Protein AF-A0A6G3XP05-F1 (afdb_monomer_lite)

Sequence (101 aa):
MLLGEYGFTHRSLTDEVNQVSGRIFGRPGAATDRDVRRWISGAVRWPTGRYLLPLAEIFDRPPEAMGFVPRGHSSRLPSPPFSVRPGQEPVLPEVAARRPA

Structure (mmCIF, N/CA/C/O backbone):
data_AF-A0A6G3XP05-F1
#
_entry.id   AF-A0A6G3XP05-F1
#
loop_
_atom_site.group_PDB
_atom_site.id
_atom_site.type_symbol
_atom_site.label_atom_id
_atom_site.label_alt_id
_atom_site.label_comp_id
_atom_site.label_asym_id
_atom_site.label_entity_id
_atom_site.label_seq_id
_atom_site.pdbx_PDB_ins_code
_atom_site.Cartn_x
_atom_site.Cartn_y
_atom_site.Cartn_z
_atom_site.occupancy
_atom_site.B_iso_or_equiv
_atom_site.auth_seq_id
_atom_site.auth_comp_id
_atom_site.auth_asym_id
_atom_site.auth_atom_id
_atom_site.pdbx_PDB_model_num
ATOM 1 N N . MET A 1 1 ? -15.289 -5.946 -1.508 1.00 60.75 1 MET A N 1
ATOM 2 C CA . MET A 1 1 ? -14.240 -4.977 -1.910 1.00 60.75 1 MET A CA 1
ATOM 3 C C . MET A 1 1 ? -13.122 -5.069 -0.889 1.00 60.75 1 MET A C 1
ATOM 5 O O . MET A 1 1 ? -13.435 -4.925 0.283 1.00 60.75 1 MET A O 1
ATOM 9 N N . LEU A 1 2 ? -11.872 -5.282 -1.320 1.00 66.38 2 LEU A N 1
ATOM 10 C CA . LEU A 1 2 ? -10.694 -5.460 -0.451 1.00 66.38 2 LEU A CA 1
ATOM 11 C C . LEU A 1 2 ? -10.622 -4.403 0.673 1.00 66.38 2 LEU A C 1
ATOM 13 O O . LEU A 1 2 ? -10.506 -4.741 1.835 1.00 66.38 2 LEU A O 1
ATOM 17 N N . LEU A 1 3 ? -10.826 -3.122 0.357 1.00 70.50 3 LEU A N 1
ATOM 18 C CA . LEU A 1 3 ? -10.863 -2.046 1.360 1.00 70.50 3 LEU A CA 1
ATOM 19 C C . LEU A 1 3 ? -11.914 -2.244 2.464 1.00 70.50 3 LEU A C 1
ATOM 21 O O . LEU A 1 3 ? -11.616 -2.077 3.641 1.00 70.50 3 LEU A O 1
ATOM 25 N N . GLY A 1 4 ? -13.144 -2.588 2.078 1.00 69.12 4 GLY A N 1
ATOM 26 C CA . GLY A 1 4 ? -14.260 -2.736 3.013 1.00 69.12 4 GLY A CA 1
ATOM 27 C C . GLY A 1 4 ? -14.157 -3.988 3.880 1.00 69.12 4 GLY A C 1
ATOM 28 O O . GLY A 1 4 ? -14.671 -3.989 4.989 1.00 69.12 4 GLY A O 1
ATOM 29 N N . GLU A 1 5 ? -13.469 -5.026 3.401 1.00 73.94 5 GLU A N 1
ATOM 30 C CA . GLU A 1 5 ? -13.218 -6.248 4.176 1.00 73.94 5 GLU A CA 1
ATOM 31 C C . GLU A 1 5 ? -12.238 -5.993 5.331 1.00 73.94 5 GLU A C 1
ATOM 33 O O . GLU A 1 5 ? -12.420 -6.515 6.425 1.00 73.94 5 GLU A O 1
ATOM 38 N N . TYR A 1 6 ? -11.251 -5.122 5.110 1.00 72.88 6 TYR A N 1
ATOM 39 C CA . TYR A 1 6 ? -10.232 -4.765 6.101 1.00 72.88 6 TYR A CA 1
ATOM 40 C C . TYR A 1 6 ? -10.519 -3.438 6.827 1.00 72.88 6 TYR A C 1
ATOM 42 O O . TYR A 1 6 ? -9.695 -2.968 7.604 1.00 72.88 6 TYR A O 1
ATOM 50 N N . GLY A 1 7 ? -11.668 -2.803 6.570 1.00 81.44 7 GLY A N 1
ATOM 51 C CA . GLY A 1 7 ? -12.058 -1.542 7.212 1.00 81.44 7 GLY A CA 1
ATOM 52 C C . GLY A 1 7 ? -11.228 -0.317 6.805 1.00 81.44 7 GLY A C 1
ATOM 53 O O . GLY A 1 7 ? -11.313 0.723 7.457 1.00 81.44 7 GLY A O 1
ATOM 54 N N . PHE A 1 8 ? -10.447 -0.396 5.725 1.00 82.38 8 PHE A N 1
ATOM 55 C CA . PHE A 1 8 ? -9.622 0.719 5.267 1.00 82.38 8 PHE A CA 1
ATOM 56 C C . PHE A 1 8 ? -10.374 1.634 4.299 1.00 82.38 8 PHE A C 1
ATOM 58 O O . PHE A 1 8 ? -11.110 1.199 3.414 1.00 82.38 8 PHE A O 1
ATOM 65 N N . THR A 1 9 ? -10.119 2.937 4.409 1.00 87.19 9 THR A N 1
ATOM 66 C CA . THR A 1 9 ? -10.454 3.904 3.355 1.00 87.19 9 THR A CA 1
ATOM 67 C C . THR A 1 9 ? -9.250 4.125 2.443 1.00 87.19 9 THR A C 1
ATOM 69 O O . THR A 1 9 ? -8.112 3.904 2.8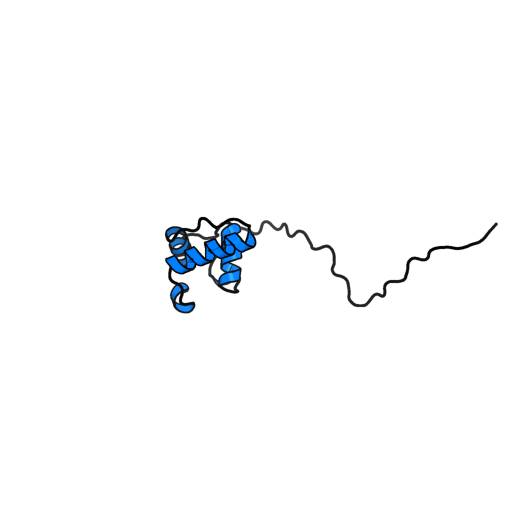50 1.00 87.19 9 THR A O 1
ATOM 72 N N . HIS A 1 10 ? -9.469 4.619 1.220 1.00 86.12 10 HIS A N 1
ATOM 73 C CA . HIS A 1 10 ? -8.376 4.943 0.291 1.00 86.12 10 HIS A CA 1
ATOM 74 C C . HIS A 1 10 ? -7.331 5.883 0.918 1.00 86.12 10 HIS A C 1
ATOM 76 O O . HIS A 1 10 ? -6.128 5.641 0.817 1.00 86.12 10 HIS A O 1
ATOM 82 N N . ARG A 1 11 ? -7.794 6.917 1.633 1.00 87.94 11 ARG A N 1
ATOM 83 C CA . ARG A 1 11 ? -6.937 7.873 2.343 1.00 87.94 11 ARG A CA 1
ATOM 84 C C . ARG A 1 11 ? -6.193 7.232 3.513 1.00 87.94 11 ARG A C 1
ATOM 86 O O . ARG A 1 11 ? -4.996 7.453 3.635 1.00 87.94 11 ARG A O 1
ATOM 93 N N . SER A 1 12 ? -6.878 6.443 4.342 1.00 87.88 12 SER A N 1
ATOM 94 C CA . SER A 1 12 ? -6.244 5.767 5.482 1.00 87.88 12 SER A CA 1
ATOM 95 C C . SER A 1 12 ? -5.188 4.767 5.019 1.00 87.88 12 SER A C 1
ATOM 97 O O . SER A 1 12 ? -4.082 4.784 5.540 1.00 87.88 12 SER A O 1
ATOM 99 N N . LEU A 1 13 ? -5.468 3.987 3.971 1.00 86.56 13 LEU A N 1
ATOM 100 C CA . LEU A 1 13 ? -4.490 3.057 3.410 1.00 86.56 13 LEU A CA 1
ATOM 101 C C . LEU A 1 13 ? -3.277 3.785 2.814 1.00 86.56 13 LEU A C 1
ATOM 103 O O . LEU A 1 13 ? -2.151 3.314 2.927 1.00 86.56 13 LEU A O 1
ATOM 107 N N . THR A 1 14 ? -3.496 4.949 2.197 1.00 90.62 14 THR A 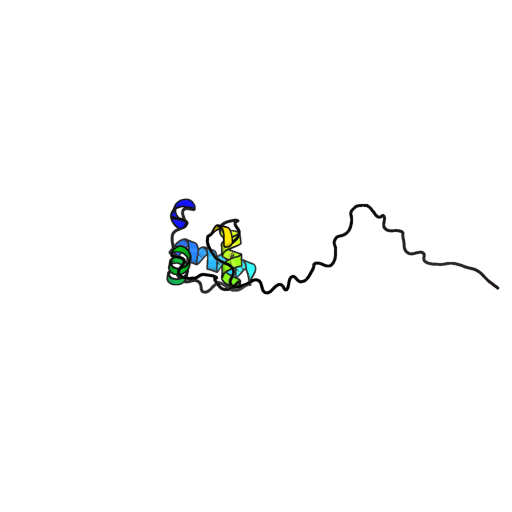N 1
ATOM 108 C CA . THR A 1 14 ? -2.406 5.787 1.677 1.00 90.62 14 THR A CA 1
ATOM 109 C C . THR A 1 14 ? -1.472 6.238 2.801 1.00 90.62 14 THR A C 1
ATOM 111 O O . THR A 1 14 ? -0.252 6.127 2.671 1.00 90.62 14 THR A O 1
ATOM 114 N N . ASP A 1 15 ? -2.044 6.741 3.897 1.00 89.75 15 ASP A N 1
ATOM 115 C CA . ASP A 1 15 ? -1.283 7.208 5.057 1.00 89.75 15 ASP A CA 1
ATOM 116 C C . ASP A 1 15 ? -0.487 6.062 5.691 1.00 89.75 15 ASP A C 1
ATOM 118 O O . ASP A 1 15 ? 0.728 6.172 5.863 1.00 89.75 15 ASP A O 1
ATOM 122 N N . GLU A 1 16 ? -1.141 4.917 5.895 1.00 90.00 16 GLU A N 1
ATOM 123 C CA . GLU A 1 16 ? -0.530 3.737 6.503 1.00 90.00 16 GLU A CA 1
ATOM 124 C C . GLU A 1 16 ? 0.630 3.197 5.654 1.00 90.00 16 GLU A C 1
ATOM 126 O O . GLU A 1 16 ? 1.726 2.951 6.159 1.00 90.00 16 GLU A O 1
ATOM 131 N N . VAL A 1 17 ? 0.451 3.105 4.330 1.00 88.50 17 VAL A N 1
ATOM 132 C CA . VAL A 1 17 ? 1.519 2.689 3.405 1.00 88.50 17 VAL A CA 1
ATOM 133 C C . VAL A 1 17 ? 2.706 3.644 3.469 1.00 88.50 17 VAL A C 1
ATOM 135 O O . VAL A 1 17 ? 3.856 3.196 3.465 1.00 88.50 17 VAL A O 1
ATOM 138 N N . ASN A 1 18 ? 2.464 4.954 3.533 1.00 89.62 18 ASN A N 1
ATOM 139 C CA . ASN A 1 18 ? 3.535 5.944 3.608 1.00 89.62 18 ASN A CA 1
ATOM 140 C C . ASN A 1 18 ? 4.268 5.888 4.952 1.00 89.62 18 ASN A C 1
ATOM 142 O O . ASN A 1 18 ? 5.498 5.998 4.969 1.00 89.62 18 ASN A O 1
ATOM 146 N N . GLN A 1 19 ? 3.543 5.658 6.046 1.00 89.50 19 GLN A N 1
ATOM 147 C CA . GLN A 1 19 ? 4.090 5.517 7.391 1.00 89.50 19 GLN A CA 1
ATOM 148 C C . GLN A 1 19 ? 4.945 4.248 7.520 1.00 89.50 19 GLN A C 1
ATOM 150 O O . GLN A 1 19 ? 6.106 4.320 7.929 1.00 89.50 19 GLN A O 1
ATOM 155 N N . VAL A 1 20 ? 4.418 3.096 7.096 1.00 89.19 20 VAL A N 1
ATOM 156 C CA . VAL A 1 20 ? 5.134 1.812 7.109 1.00 89.19 20 VAL A CA 1
ATOM 157 C C . VAL A 1 20 ? 6.326 1.847 6.150 1.00 89.19 20 VAL A C 1
ATOM 159 O O . VAL A 1 20 ? 7.416 1.409 6.512 1.00 89.19 20 VAL A O 1
ATOM 162 N N . SER A 1 21 ? 6.192 2.481 4.979 1.00 87.75 21 SER A N 1
ATOM 163 C CA . SER A 1 21 ? 7.342 2.762 4.103 1.00 87.75 21 SER A CA 1
ATOM 164 C C . SER A 1 21 ? 8.431 3.557 4.825 1.00 87.75 21 SER A C 1
ATOM 166 O O . SER A 1 21 ? 9.615 3.278 4.650 1.00 87.75 21 SER A O 1
ATOM 168 N N . GLY A 1 22 ? 8.041 4.538 5.643 1.00 87.44 22 GLY A N 1
ATOM 169 C CA . GLY A 1 22 ? 8.955 5.304 6.485 1.00 87.44 22 GLY A CA 1
ATOM 170 C C . GLY A 1 22 ? 9.693 4.437 7.498 1.00 87.44 22 GLY A C 1
ATOM 171 O O . GLY A 1 22 ? 10.902 4.591 7.645 1.00 87.44 22 GLY A O 1
ATOM 172 N N . ARG A 1 23 ? 8.997 3.492 8.136 1.00 87.38 23 ARG A N 1
ATOM 173 C CA . ARG A 1 23 ? 9.594 2.552 9.096 1.00 87.38 23 ARG A CA 1
ATOM 174 C C . ARG A 1 23 ? 10.583 1.591 8.434 1.00 87.38 23 ARG A C 1
ATOM 176 O O . ARG A 1 23 ? 11.668 1.394 8.965 1.00 87.38 23 ARG A O 1
ATOM 183 N N . ILE A 1 24 ? 10.234 1.039 7.272 1.00 86.00 24 ILE A N 1
ATOM 184 C CA . ILE A 1 24 ? 11.049 0.028 6.576 1.00 86.00 24 ILE A CA 1
ATOM 185 C C . ILE A 1 24 ? 12.243 0.665 5.852 1.00 86.00 24 ILE A C 1
ATOM 187 O O . ILE A 1 24 ? 13.366 0.181 5.945 1.00 86.00 24 ILE A O 1
ATOM 191 N N . PHE A 1 25 ? 12.011 1.750 5.107 1.00 83.75 25 PHE A N 1
ATOM 192 C CA . PHE A 1 25 ? 13.016 2.353 4.220 1.00 83.75 25 PHE A CA 1
ATOM 193 C C . PHE A 1 25 ? 13.658 3.626 4.791 1.00 83.75 25 PHE A C 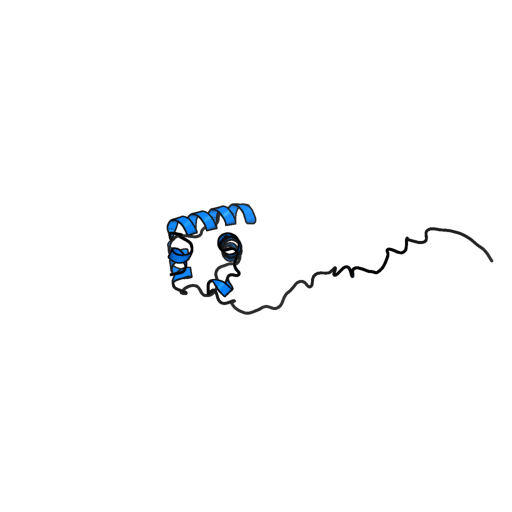1
ATOM 195 O O . PHE A 1 25 ? 14.466 4.261 4.112 1.00 83.75 25 PHE A O 1
ATOM 202 N N . GLY A 1 26 ? 13.264 4.058 5.991 1.00 86.25 26 GLY A N 1
ATOM 203 C CA . GLY A 1 26 ? 13.749 5.289 6.625 1.00 86.25 26 GLY A CA 1
ATO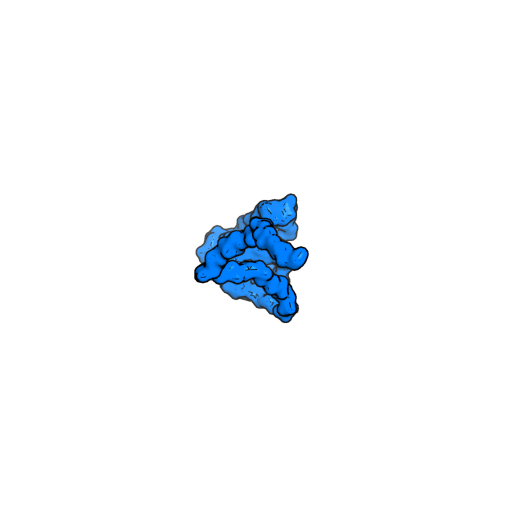M 204 C C . GLY A 1 26 ? 13.240 6.586 5.982 1.00 86.25 26 GLY A C 1
ATOM 205 O O . GLY A 1 26 ? 13.669 7.673 6.364 1.00 86.25 26 GLY A O 1
ATOM 206 N N . ARG A 1 27 ? 12.349 6.510 4.983 1.00 82.25 27 ARG A N 1
ATOM 207 C CA . ARG A 1 27 ? 11.737 7.676 4.325 1.00 82.25 27 ARG A CA 1
ATOM 208 C C . ARG A 1 27 ? 10.280 7.397 3.974 1.00 82.25 27 ARG A C 1
ATOM 210 O O . ARG A 1 27 ? 10.025 6.347 3.369 1.00 82.25 27 ARG A O 1
ATOM 217 N N . PRO A 1 28 ? 9.356 8.336 4.258 1.00 81.56 28 PRO A N 1
ATOM 218 C CA . PRO A 1 28 ? 7.947 8.148 3.954 1.00 81.56 28 PRO A CA 1
ATOM 219 C C . PRO A 1 28 ? 7.751 7.808 2.476 1.00 81.56 28 PRO A C 1
ATOM 221 O O . PRO A 1 28 ? 8.506 8.254 1.601 1.00 81.56 28 PRO A O 1
ATOM 224 N N . GLY A 1 29 ? 6.771 6.947 2.217 1.00 82.00 29 GLY A N 1
ATOM 225 C CA . GLY A 1 29 ? 6.334 6.651 0.859 1.00 82.00 29 GLY A CA 1
ATOM 226 C C . GLY A 1 29 ? 5.761 7.899 0.180 1.00 82.00 29 GLY A C 1
ATOM 227 O O . GLY A 1 29 ? 5.441 8.889 0.834 1.00 82.00 29 GLY A O 1
ATOM 228 N N . ALA A 1 30 ? 5.631 7.840 -1.145 1.00 85.50 30 ALA A N 1
ATOM 229 C CA . ALA A 1 30 ? 4.925 8.848 -1.935 1.00 85.50 30 ALA A CA 1
ATOM 230 C C . ALA A 1 30 ? 3.648 8.261 -2.556 1.00 85.50 30 ALA A C 1
ATOM 232 O O . ALA A 1 30 ? 3.251 8.656 -3.652 1.00 85.50 30 ALA A O 1
ATOM 233 N N . ALA A 1 31 ? 3.035 7.278 -1.887 1.00 84.94 31 ALA A N 1
ATOM 234 C CA . ALA A 1 31 ? 1.770 6.726 -2.333 1.00 84.94 31 ALA A CA 1
ATOM 235 C C . ALA A 1 31 ? 0.707 7.821 -2.253 1.00 84.94 31 ALA A C 1
ATOM 237 O O . ALA A 1 31 ? 0.630 8.558 -1.264 1.00 84.94 31 ALA A O 1
ATOM 238 N N . THR A 1 32 ? -0.104 7.922 -3.300 1.00 88.44 32 THR A N 1
ATOM 239 C CA . THR A 1 32 ? -1.262 8.809 -3.337 1.00 88.44 32 THR A CA 1
ATOM 240 C C . THR A 1 32 ? -2.550 8.000 -3.370 1.00 88.44 32 THR A C 1
ATOM 242 O O . THR A 1 32 ? -2.576 6.838 -3.775 1.00 88.44 32 THR A O 1
ATOM 245 N N . ASP A 1 33 ? -3.660 8.645 -3.026 1.00 88.25 33 ASP A N 1
ATOM 246 C CA . ASP A 1 33 ? -4.993 8.048 -3.118 1.00 88.25 33 ASP A CA 1
ATOM 247 C C . ASP A 1 33 ? -5.304 7.518 -4.538 1.00 88.25 33 ASP A C 1
ATOM 249 O O . ASP A 1 33 ? -5.952 6.483 -4.713 1.00 88.25 33 ASP A O 1
ATOM 253 N N . ARG A 1 34 ? -4.759 8.180 -5.570 1.00 87.56 34 ARG A N 1
ATOM 254 C CA . ARG A 1 34 ? -4.849 7.735 -6.965 1.00 87.56 34 ARG A CA 1
ATOM 255 C C . ARG A 1 34 ? -4.117 6.413 -7.194 1.00 87.56 34 ARG A C 1
ATOM 257 O O . ARG A 1 34 ? -4.633 5.572 -7.930 1.00 87.56 34 ARG A O 1
ATOM 264 N N . ASP A 1 35 ? -2.945 6.229 -6.590 1.00 86.69 35 ASP A N 1
ATOM 265 C CA . ASP A 1 35 ? -2.197 4.971 -6.673 1.00 86.69 35 ASP A CA 1
ATOM 266 C C . ASP A 1 35 ? -2.975 3.848 -5.994 1.00 86.69 35 ASP A C 1
ATOM 268 O O . ASP A 1 35 ? -3.190 2.805 -6.606 1.00 86.69 35 ASP A O 1
ATOM 272 N N . VAL A 1 36 ? -3.505 4.110 -4.797 1.00 85.94 36 VAL A N 1
ATOM 273 C CA . VAL A 1 36 ? -4.332 3.158 -4.047 1.00 85.94 36 VAL A CA 1
ATOM 274 C C . VAL A 1 36 ? -5.569 2.745 -4.845 1.00 85.94 36 VAL A C 1
ATOM 276 O O . VAL A 1 36 ? -5.821 1.553 -5.020 1.00 85.94 36 VAL A O 1
ATOM 279 N N . ARG A 1 37 ? -6.306 3.698 -5.430 1.00 85.88 37 ARG A N 1
ATOM 280 C CA . ARG A 1 37 ? -7.435 3.385 -6.326 1.00 85.88 37 ARG A CA 1
ATOM 281 C C . ARG A 1 37 ? -7.015 2.516 -7.504 1.00 85.88 37 ARG A C 1
ATOM 283 O O . ARG A 1 37 ? -7.740 1.595 -7.882 1.00 85.88 37 ARG A O 1
ATOM 290 N N . ARG A 1 38 ? -5.852 2.799 -8.093 1.00 84.56 38 ARG A N 1
ATOM 291 C CA . ARG A 1 38 ? -5.324 2.047 -9.233 1.00 84.56 38 ARG A CA 1
ATOM 292 C C . ARG A 1 38 ? -4.908 0.626 -8.833 1.00 84.56 38 ARG A C 1
ATOM 294 O O . ARG A 1 38 ? -5.066 -0.282 -9.643 1.00 84.56 38 ARG A O 1
ATOM 301 N N . TRP A 1 39 ? -4.424 0.429 -7.609 1.00 82.81 39 TRP A N 1
ATOM 302 C CA . TRP A 1 39 ? -4.127 -0.885 -7.034 1.00 82.81 39 TRP A CA 1
ATOM 303 C C . TRP A 1 39 ? -5.399 -1.709 -6.836 1.00 82.81 39 TRP A C 1
ATOM 305 O O . TRP A 1 39 ? -5.499 -2.812 -7.359 1.00 82.81 39 TRP A O 1
ATOM 315 N N . ILE A 1 40 ? -6.411 -1.135 -6.182 1.00 80.00 40 ILE A N 1
ATOM 316 C CA . ILE A 1 40 ? -7.681 -1.819 -5.887 1.00 80.00 40 ILE A CA 1
ATOM 317 C C . ILE A 1 40 ? -8.468 -2.134 -7.161 1.00 80.00 40 ILE A C 1
ATOM 319 O O . ILE A 1 40 ? -9.117 -3.171 -7.253 1.00 80.00 40 ILE A O 1
ATOM 323 N N . SER A 1 41 ? -8.399 -1.250 -8.159 1.00 80.81 41 SER A N 1
ATOM 324 C CA . SER A 1 41 ? -9.049 -1.466 -9.458 1.00 80.81 41 SER A CA 1
ATOM 325 C C . SER A 1 41 ? -8.284 -2.452 -10.353 1.00 80.81 41 SER A C 1
ATOM 327 O O . SER A 1 41 ? -8.710 -2.694 -11.478 1.00 80.81 41 SER A O 1
ATOM 329 N N . GLY A 1 42 ? -7.120 -2.960 -9.922 1.00 75.62 42 GLY A N 1
ATOM 330 C CA . GLY A 1 42 ? -6.261 -3.838 -10.727 1.00 75.62 42 GLY A CA 1
ATOM 331 C C . GLY A 1 42 ? -5.575 -3.148 -11.913 1.00 75.62 42 GLY A C 1
ATOM 332 O O . GLY A 1 42 ? -4.938 -3.797 -12.740 1.00 75.62 42 GLY A O 1
ATOM 333 N N . ALA A 1 43 ? -5.667 -1.820 -12.010 1.00 79.25 43 ALA A N 1
ATOM 334 C CA . ALA A 1 43 ? -5.054 -1.043 -13.083 1.00 79.25 43 ALA A CA 1
ATOM 335 C C . ALA A 1 43 ? -3.520 -0.934 -12.938 1.00 79.25 43 ALA A C 1
ATOM 337 O O . ALA A 1 43 ? -2.831 -0.628 -13.912 1.00 79.25 43 ALA A O 1
ATOM 338 N N . VAL A 1 44 ? -2.960 -1.203 -11.750 1.00 78.31 44 VAL A N 1
ATOM 339 C CA . VAL A 1 44 ? -1.528 -1.506 -11.582 1.00 78.31 44 VAL A CA 1
ATOM 340 C C . VAL A 1 44 ? -1.363 -2.999 -11.373 1.00 78.31 44 VAL A C 1
ATOM 342 O O . VAL A 1 44 ? -1.795 -3.540 -10.362 1.00 78.31 44 VAL A O 1
ATOM 345 N N . ARG A 1 45 ? -0.643 -3.647 -12.289 1.00 71.75 45 ARG A N 1
ATOM 346 C CA . ARG A 1 45 ? -0.356 -5.081 -12.189 1.00 71.75 45 ARG A CA 1
ATOM 347 C C . ARG A 1 45 ? 0.678 -5.419 -11.109 1.00 71.75 45 ARG A C 1
ATOM 349 O O . ARG A 1 45 ? 0.542 -6.433 -10.439 1.00 71.75 45 ARG A O 1
ATOM 356 N N . TRP A 1 46 ? 1.703 -4.579 -10.949 1.00 77.88 46 TRP A N 1
ATOM 357 C CA . TRP A 1 46 ? 2.767 -4.763 -9.959 1.00 77.88 46 TRP A CA 1
ATOM 358 C C . TRP A 1 46 ? 3.334 -3.402 -9.524 1.00 77.88 46 TRP A C 1
ATOM 360 O O . TRP A 1 46 ? 3.961 -2.728 -10.350 1.00 77.88 46 TRP A O 1
ATOM 370 N N . PRO A 1 47 ? 3.085 -2.952 -8.282 1.00 75.44 47 PRO A N 1
ATOM 371 C CA . PRO A 1 47 ? 3.693 -1.744 -7.733 1.00 75.44 47 PRO A CA 1
ATOM 372 C C . PRO A 1 47 ? 5.215 -1.890 -7.587 1.00 75.44 47 PRO A C 1
ATOM 374 O O . PRO A 1 47 ? 5.761 -2.993 -7.578 1.00 75.44 47 PRO A O 1
ATOM 377 N N . THR A 1 48 ? 5.926 -0.772 -7.436 1.00 76.44 48 THR A N 1
ATOM 378 C CA . THR A 1 48 ? 7.355 -0.789 -7.084 1.00 76.44 48 THR A CA 1
ATOM 379 C C . THR A 1 48 ? 7.551 -1.487 -5.733 1.00 76.44 48 THR A C 1
ATOM 381 O O . THR A 1 48 ? 6.741 -1.296 -4.826 1.00 76.44 48 THR A O 1
ATOM 384 N N . GLY A 1 49 ? 8.649 -2.237 -5.558 1.00 72.50 49 GLY A N 1
ATOM 385 C CA . GLY A 1 49 ? 8.949 -2.994 -4.326 1.00 72.50 49 GLY A CA 1
ATOM 386 C C . GLY A 1 49 ? 8.840 -2.178 -3.029 1.00 72.50 49 GLY A C 1
ATOM 387 O O . GLY A 1 49 ? 8.442 -2.702 -1.993 1.00 72.50 49 GLY A O 1
ATOM 388 N N . ARG A 1 50 ? 9.088 -0.866 -3.117 1.00 78.69 50 ARG A N 1
ATOM 389 C CA . ARG A 1 50 ? 8.935 0.090 -2.015 1.00 78.69 50 ARG A CA 1
ATOM 390 C C . ARG A 1 50 ? 7.508 0.203 -1.463 1.00 78.69 50 ARG A C 1
ATOM 392 O O . ARG A 1 50 ? 7.361 0.545 -0.303 1.00 78.69 50 ARG A O 1
ATOM 399 N N . TYR A 1 51 ? 6.485 -0.075 -2.268 1.00 83.31 51 TYR A N 1
ATOM 400 C CA . TYR A 1 51 ? 5.080 -0.076 -1.844 1.00 83.31 51 TYR A CA 1
ATOM 401 C C . TYR A 1 51 ? 4.564 -1.486 -1.544 1.00 83.31 51 TYR A C 1
ATOM 403 O O . TYR A 1 51 ? 3.682 -1.646 -0.710 1.00 83.31 51 TYR A O 1
ATOM 411 N N . LEU A 1 52 ? 5.146 -2.508 -2.179 1.00 83.38 52 LEU A N 1
ATOM 412 C CA . LEU A 1 52 ? 4.775 -3.910 -1.969 1.00 83.38 52 LEU A CA 1
ATOM 413 C C . LEU A 1 52 ? 5.085 -4.408 -0.557 1.00 83.38 52 LEU A C 1
ATOM 415 O O . LEU A 1 52 ? 4.235 -5.052 0.041 1.00 83.38 52 LEU A O 1
ATOM 419 N N . LEU A 1 53 ? 6.272 -4.099 -0.030 1.00 84.19 53 LEU A N 1
ATOM 420 C CA . LEU A 1 53 ? 6.672 -4.479 1.331 1.00 84.19 53 LEU A CA 1
ATOM 421 C C . LEU A 1 53 ? 5.721 -3.898 2.400 1.00 84.19 53 LEU A C 1
ATOM 423 O O . LEU A 1 53 ? 5.165 -4.673 3.167 1.00 84.19 53 LEU A O 1
ATOM 427 N N . PRO A 1 54 ? 5.437 -2.580 2.411 1.00 87.25 54 PRO A N 1
ATOM 428 C CA . PRO A 1 54 ? 4.447 -1.998 3.313 1.00 87.25 54 PRO A CA 1
ATOM 429 C C . PRO A 1 54 ? 3.053 -2.602 3.174 1.00 87.25 54 PRO A C 1
ATOM 431 O O . PRO A 1 54 ? 2.393 -2.833 4.178 1.00 87.25 54 PRO A O 1
ATOM 434 N N . LEU A 1 55 ? 2.595 -2.855 1.943 1.00 84.25 55 LEU A N 1
ATOM 435 C CA . LEU A 1 55 ? 1.300 -3.496 1.717 1.00 84.25 55 LEU A CA 1
ATOM 436 C C . LEU A 1 55 ? 1.278 -4.907 2.314 1.00 84.25 55 LEU A C 1
ATOM 438 O O . LEU A 1 55 ? 0.302 -5.269 2.960 1.00 84.25 55 LEU A O 1
ATOM 442 N N . ALA A 1 56 ? 2.346 -5.687 2.137 1.00 85.50 56 ALA A N 1
ATOM 443 C CA . ALA A 1 56 ? 2.426 -7.029 2.701 1.00 85.50 56 ALA A CA 1
ATOM 444 C C . ALA A 1 56 ? 2.381 -7.019 4.236 1.00 85.50 56 ALA A C 1
ATOM 446 O O . ALA A 1 56 ? 1.666 -7.827 4.816 1.00 85.50 56 ALA A O 1
ATOM 447 N N . GLU A 1 57 ? 3.066 -6.062 4.867 1.00 86.25 57 GLU A N 1
ATOM 448 C CA . GLU A 1 57 ? 3.058 -5.875 6.324 1.00 86.25 57 GLU A CA 1
ATOM 449 C C . GLU A 1 57 ? 1.689 -5.415 6.853 1.00 86.25 57 GLU A C 1
ATOM 451 O O . GLU A 1 57 ? 1.218 -5.919 7.865 1.00 86.25 57 GLU A O 1
ATOM 456 N N . ILE A 1 58 ? 1.018 -4.473 6.175 1.00 85.88 58 ILE A N 1
ATOM 457 C CA . ILE A 1 58 ? -0.289 -3.943 6.615 1.00 85.88 58 ILE A CA 1
ATOM 458 C C . ILE A 1 58 ? -1.375 -5.019 6.555 1.00 85.88 58 ILE A C 1
ATOM 460 O O . ILE A 1 58 ? -2.226 -5.096 7.439 1.00 85.88 58 ILE A O 1
ATOM 464 N N . PHE A 1 59 ? -1.371 -5.825 5.495 1.00 82.38 59 PHE A N 1
ATOM 465 C CA . PHE A 1 59 ? -2.388 -6.852 5.280 1.00 82.38 59 PHE A CA 1
ATOM 466 C C . PHE A 1 59 ? -1.995 -8.223 5.839 1.00 82.38 59 PHE A C 1
ATOM 468 O O . PHE A 1 59 ? -2.802 -9.148 5.731 1.00 82.38 59 PHE A O 1
ATOM 475 N N . ASP A 1 60 ? -0.785 -8.354 6.396 1.00 82.12 60 ASP A N 1
ATOM 476 C CA . ASP A 1 60 ? -0.163 -9.616 6.827 1.00 82.12 60 ASP A CA 1
ATOM 477 C C . ASP A 1 60 ? -0.283 -10.719 5.756 1.00 82.12 60 ASP A C 1
ATOM 479 O O . ASP A 1 60 ? -0.524 -11.898 6.019 1.00 82.12 60 ASP A O 1
ATOM 483 N N . ARG A 1 61 ? -0.223 -10.317 4.482 1.00 79.12 61 ARG A N 1
ATOM 484 C CA . ARG A 1 61 ? -0.497 -11.194 3.340 1.00 79.12 61 ARG A CA 1
ATOM 485 C C . ARG A 1 61 ? 0.402 -10.874 2.161 1.00 79.12 61 ARG A C 1
ATOM 487 O O . ARG A 1 61 ? 0.703 -9.708 1.904 1.00 79.12 61 ARG A O 1
ATOM 494 N N . PRO A 1 62 ? 0.781 -11.892 1.371 1.00 78.31 62 PRO A N 1
ATOM 495 C CA . PRO A 1 62 ? 1.568 -11.657 0.179 1.00 78.31 62 PRO A CA 1
ATOM 496 C C . PRO A 1 62 ? 0.776 -10.803 -0.823 1.00 78.31 62 PRO A C 1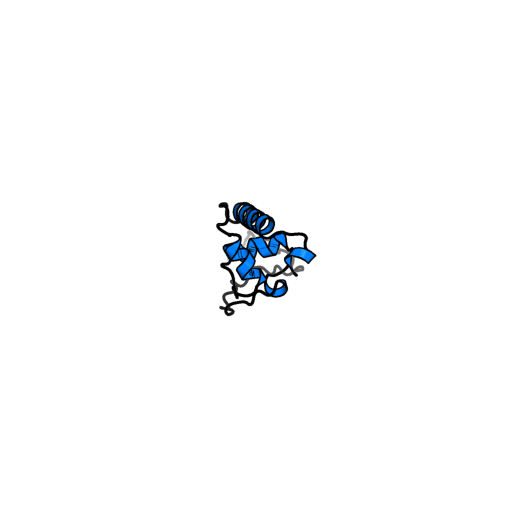
ATOM 498 O O . PRO A 1 62 ? -0.448 -10.933 -0.934 1.00 78.31 62 PRO A O 1
ATOM 501 N N . PRO A 1 63 ? 1.457 -9.959 -1.612 1.00 76.12 63 PRO A N 1
ATOM 502 C CA . PRO A 1 63 ? 0.816 -9.118 -2.621 1.00 76.12 63 PRO A CA 1
ATOM 503 C C . PRO A 1 63 ? 0.033 -9.914 -3.670 1.00 76.12 63 PRO A C 1
ATOM 505 O O . PRO A 1 63 ? -0.967 -9.432 -4.196 1.00 76.12 63 PRO A O 1
ATOM 508 N N . GLU A 1 64 ? 0.414 -11.163 -3.907 1.00 77.31 64 GLU A N 1
ATOM 509 C CA . GLU A 1 64 ? -0.326 -12.098 -4.756 1.00 77.31 64 GLU A CA 1
ATOM 510 C C . GLU A 1 64 ? -1.733 -12.393 -4.218 1.00 77.31 64 GLU A C 1
ATOM 512 O O . GLU A 1 64 ? -2.691 -12.419 -4.988 1.00 77.31 64 GLU A O 1
ATOM 517 N N . ALA A 1 65 ? -1.891 -12.519 -2.894 1.00 74.69 65 ALA A N 1
ATOM 518 C CA . ALA A 1 65 ? -3.195 -12.718 -2.257 1.00 74.69 65 ALA A CA 1
ATOM 519 C C . ALA A 1 65 ? -4.079 -11.460 -2.315 1.00 74.69 65 ALA A C 1
ATOM 521 O O . ALA A 1 65 ? -5.300 -11.558 -2.220 1.00 74.69 65 ALA A O 1
ATOM 522 N N . MET A 1 66 ? -3.475 -10.286 -2.511 1.00 72.88 66 MET A N 1
ATOM 523 C CA . MET A 1 66 ? -4.181 -9.025 -2.758 1.00 72.88 66 MET A CA 1
ATOM 524 C C . MET A 1 66 ? -4.543 -8.821 -4.240 1.00 72.88 66 MET A C 1
ATOM 526 O O . MET A 1 66 ? -5.149 -7.809 -4.588 1.00 72.88 66 MET A O 1
ATOM 530 N N . GLY A 1 67 ? -4.184 -9.764 -5.119 1.00 74.19 67 GLY A N 1
ATOM 531 C CA . GLY A 1 67 ? -4.459 -9.698 -6.555 1.00 74.19 67 GLY A CA 1
ATOM 532 C C . GLY A 1 67 ? -3.389 -8.975 -7.378 1.00 74.19 67 GLY A C 1
ATOM 533 O O . GLY A 1 67 ? -3.591 -8.749 -8.572 1.00 74.19 67 GLY A O 1
ATOM 534 N N . PHE A 1 68 ? -2.240 -8.625 -6.785 1.00 77.50 68 PHE A N 1
ATOM 535 C CA . PHE A 1 68 ? -1.097 -8.137 -7.556 1.00 77.50 68 PHE A CA 1
ATOM 536 C C . PHE A 1 68 ? -0.404 -9.308 -8.257 1.00 77.50 68 PHE A C 1
ATOM 538 O O . PHE A 1 68 ? -0.123 -10.334 -7.647 1.00 77.50 68 PHE A O 1
ATOM 545 N N . VAL A 1 69 ? -0.080 -9.153 -9.542 1.00 70.19 69 VAL A N 1
ATOM 546 C CA . VAL A 1 69 ? 0.529 -10.225 -10.346 1.00 70.19 69 VAL A CA 1
ATOM 547 C C . VAL A 1 69 ? 1.999 -9.898 -10.620 1.00 70.19 69 VAL A C 1
ATOM 549 O O . VAL A 1 69 ? 2.263 -8.891 -11.295 1.00 70.19 69 VAL A O 1
ATOM 552 N N . PRO A 1 70 ? 2.958 -10.736 -10.171 1.00 67.44 70 PRO A N 1
ATOM 553 C CA . PRO A 1 70 ? 4.383 -10.499 -10.367 1.00 67.44 70 PRO A CA 1
ATOM 554 C C . PRO A 1 70 ? 4.704 -10.209 -11.830 1.00 67.44 70 PRO A C 1
ATOM 556 O O . PRO A 1 70 ? 4.367 -10.974 -12.740 1.00 67.44 70 PRO A O 1
ATOM 559 N N . ARG A 1 71 ? 5.379 -9.085 -12.092 1.00 63.34 71 ARG A N 1
ATOM 560 C CA . ARG A 1 71 ? 5.981 -8.837 -13.405 1.00 63.34 71 ARG A CA 1
ATOM 561 C C . ARG A 1 71 ? 7.243 -9.680 -13.528 1.00 63.34 71 ARG A C 1
ATOM 563 O O . ARG A 1 71 ? 8.325 -9.162 -13.325 1.00 63.34 71 ARG A O 1
ATOM 570 N N . GLY A 1 72 ? 7.072 -10.954 -13.874 1.00 52.84 72 GLY A N 1
ATOM 571 C CA . GLY A 1 72 ? 8.145 -11.821 -14.352 1.00 52.84 72 GLY A CA 1
ATOM 572 C C . GLY A 1 72 ? 9.231 -12.083 -13.314 1.00 52.84 72 GLY A C 1
ATOM 573 O O . GLY A 1 72 ? 10.088 -11.253 -13.040 1.00 52.84 72 GLY A O 1
ATOM 574 N N . HIS A 1 73 ? 9.219 -13.299 -12.794 1.00 46.03 73 HIS A N 1
ATOM 575 C CA . HIS A 1 73 ? 10.325 -13.932 -12.099 1.00 46.03 73 HIS A CA 1
ATOM 576 C C . HIS A 1 73 ? 11.644 -13.763 -12.883 1.00 46.03 73 HIS A C 1
ATOM 578 O O . HIS A 1 73 ? 11.990 -14.580 -13.734 1.00 46.03 73 HIS A O 1
ATOM 584 N N . SER A 1 74 ? 12.414 -12.711 -12.596 1.00 42.66 74 SER A N 1
ATOM 585 C CA . SER A 1 74 ? 13.859 -12.797 -12.757 1.00 42.66 74 SER A CA 1
ATOM 586 C C . SER A 1 74 ? 14.344 -13.562 -11.539 1.00 42.66 74 SER A C 1
ATOM 588 O O . SER A 1 74 ? 14.498 -13.004 -10.455 1.00 42.66 74 SER A O 1
ATOM 590 N N . SER A 1 75 ? 14.482 -14.872 -11.728 1.00 46.03 75 SER A N 1
ATOM 591 C CA . SER A 1 75 ? 15.122 -15.800 -10.805 1.00 46.03 75 SER A CA 1
ATOM 592 C C . SER A 1 75 ? 16.541 -15.324 -10.511 1.00 46.03 75 SER A C 1
ATOM 594 O O . SER A 1 75 ? 17.507 -15.742 -11.142 1.00 46.03 75 SER A O 1
ATOM 596 N N . ARG A 1 76 ? 16.681 -14.401 -9.574 1.00 44.66 76 ARG A N 1
ATOM 597 C CA . ARG A 1 76 ? 17.915 -14.195 -8.829 1.00 44.66 76 ARG A CA 1
ATOM 598 C C . ARG A 1 76 ? 17.528 -14.207 -7.370 1.00 44.66 76 ARG A C 1
ATOM 600 O O . ARG A 1 76 ? 17.565 -13.188 -6.695 1.00 44.66 76 ARG A O 1
ATOM 607 N N . LEU A 1 77 ? 17.118 -15.384 -6.910 1.00 47.31 77 LEU A N 1
ATOM 608 C CA . LEU A 1 77 ? 17.338 -15.733 -5.518 1.00 47.31 77 LEU A CA 1
ATOM 609 C C . LEU A 1 77 ? 18.852 -15.587 -5.288 1.00 47.31 77 LEU A C 1
ATOM 611 O O . LEU A 1 77 ? 19.611 -16.302 -5.948 1.00 47.31 77 LEU A O 1
ATOM 615 N N . PRO A 1 78 ? 19.344 -14.699 -4.406 1.00 43.25 78 PRO A N 1
ATOM 616 C CA . PRO A 1 78 ? 20.562 -15.037 -3.705 1.00 43.25 78 PRO A CA 1
ATOM 617 C C . PRO A 1 78 ? 20.187 -16.255 -2.862 1.00 43.25 78 PRO A C 1
ATOM 619 O O . PRO A 1 78 ? 19.434 -16.161 -1.896 1.00 43.25 78 PRO A O 1
ATOM 622 N N . SER A 1 79 ? 20.622 -17.427 -3.313 1.00 41.12 79 SER A N 1
ATOM 623 C CA . SER A 1 79 ? 20.628 -18.644 -2.512 1.00 41.12 79 SER A CA 1
ATOM 624 C C . SER A 1 79 ? 21.155 -18.299 -1.115 1.00 41.12 79 SER A C 1
ATOM 626 O O . SER A 1 79 ? 22.254 -17.742 -1.035 1.00 41.12 79 SER A O 1
ATOM 628 N N . PRO A 1 80 ? 20.415 -18.577 -0.029 1.00 50.81 80 PRO A N 1
ATOM 629 C CA . PRO A 1 80 ? 20.964 -18.396 1.303 1.00 50.81 80 PRO A CA 1
ATOM 630 C C . PRO A 1 80 ? 22.164 -19.346 1.445 1.00 50.81 80 PRO A C 1
ATOM 632 O O . PRO A 1 80 ? 21.982 -20.558 1.293 1.00 50.81 80 PRO A O 1
ATOM 635 N N . PRO A 1 81 ? 23.397 -18.875 1.722 1.00 53.44 81 PRO A N 1
ATOM 636 C CA . PRO A 1 81 ? 24.315 -19.746 2.430 1.00 53.44 81 PRO A CA 1
ATOM 637 C C . PRO A 1 81 ? 23.703 -19.963 3.820 1.00 53.44 81 PRO A C 1
ATOM 639 O O . PRO A 1 81 ? 23.062 -19.066 4.356 1.00 53.44 81 PRO A O 1
ATOM 642 N N . PHE A 1 82 ? 23.913 -21.134 4.406 1.00 51.59 82 PHE A N 1
ATOM 643 C CA . PHE A 1 82 ? 23.446 -21.517 5.746 1.00 51.59 82 PHE A CA 1
ATOM 644 C C . PHE A 1 82 ? 22.028 -22.089 5.820 1.00 51.59 82 PHE A C 1
ATOM 646 O O . PHE A 1 82 ? 21.123 -21.538 6.438 1.00 51.59 82 PHE A O 1
ATOM 653 N N . SER A 1 83 ? 21.897 -23.324 5.335 1.00 49.84 83 SER A N 1
ATOM 654 C CA . SER A 1 83 ? 21.185 -24.319 6.134 1.00 49.84 83 SER A CA 1
ATOM 655 C C . SER A 1 83 ? 22.214 -25.012 7.027 1.00 49.84 83 SER A C 1
ATOM 657 O O . SER A 1 83 ? 22.927 -25.926 6.613 1.00 49.84 83 SER A O 1
ATOM 659 N N . VAL A 1 84 ? 22.351 -24.501 8.249 1.00 54.31 84 VAL A N 1
ATOM 660 C CA . VAL A 1 84 ? 22.923 -25.263 9.359 1.00 54.31 84 VAL A CA 1
ATOM 661 C C . VAL A 1 84 ? 22.037 -26.490 9.564 1.00 54.31 84 VAL A C 1
ATOM 663 O O . VAL A 1 84 ? 20.875 -26.376 9.942 1.00 54.31 84 VAL A O 1
ATOM 666 N N . ARG A 1 85 ? 22.569 -27.674 9.250 1.00 53.81 85 ARG A N 1
ATOM 667 C CA . ARG A 1 85 ? 21.901 -28.950 9.525 1.00 53.81 85 ARG A CA 1
ATOM 668 C C . ARG A 1 85 ? 21.864 -29.138 11.050 1.00 53.81 85 ARG A C 1
ATOM 670 O O . ARG A 1 85 ? 22.936 -29.148 11.656 1.00 53.81 85 ARG A O 1
ATOM 677 N N . PRO A 1 86 ? 20.694 -29.298 11.689 1.00 51.56 86 PRO A N 1
ATOM 678 C CA . PRO A 1 86 ? 20.637 -29.629 13.106 1.00 51.56 86 PRO A CA 1
ATOM 679 C C . PRO A 1 86 ? 21.061 -31.095 13.264 1.00 51.56 86 PRO A C 1
ATOM 681 O O . PRO A 1 86 ? 20.322 -31.997 12.877 1.00 51.56 86 PRO A O 1
ATOM 684 N N . GLY A 1 87 ? 22.280 -31.334 13.761 1.00 57.88 87 GLY A N 1
ATOM 685 C CA . GLY A 1 87 ? 22.740 -32.688 14.095 1.00 57.88 87 GLY A CA 1
ATOM 686 C C . GLY A 1 87 ? 24.184 -33.062 13.758 1.00 57.88 87 GLY A C 1
ATOM 687 O O . GLY A 1 87 ? 24.500 -34.242 13.853 1.00 57.88 87 GLY A O 1
ATOM 688 N N . GLN A 1 88 ? 25.072 -32.133 13.384 1.00 51.22 88 GLN A N 1
ATOM 689 C CA . GLN A 1 88 ? 26.507 -32.445 13.354 1.00 51.22 88 GLN A CA 1
ATOM 690 C C . GLN A 1 88 ? 27.262 -31.498 14.282 1.00 51.22 88 GLN A C 1
ATOM 692 O O . GLN A 1 88 ? 27.432 -30.314 14.004 1.00 51.22 88 GLN A O 1
ATOM 697 N N . GLU A 1 89 ? 27.602 -32.064 15.432 1.00 55.03 89 GLU A N 1
ATOM 698 C CA . GLU A 1 89 ? 28.395 -31.518 16.523 1.00 55.03 89 GLU A CA 1
ATOM 699 C C . GLU A 1 89 ? 29.612 -30.719 16.014 1.00 55.03 89 GLU A C 1
ATOM 701 O O . GLU A 1 89 ? 30.296 -31.167 15.085 1.00 55.03 89 GLU A O 1
ATOM 706 N N . PRO A 1 90 ? 29.898 -29.535 16.587 1.00 52.03 90 PRO A N 1
ATOM 707 C CA . PRO A 1 90 ? 31.118 -28.803 16.291 1.00 52.03 90 PRO A CA 1
ATOM 708 C C . PRO A 1 90 ? 32.300 -29.586 16.867 1.00 52.03 90 PRO A C 1
ATOM 710 O O . PRO A 1 90 ? 32.648 -29.433 18.037 1.00 52.03 90 PRO A O 1
ATOM 713 N N . VAL A 1 91 ? 32.923 -30.435 16.050 1.00 59.91 91 VAL A N 1
ATOM 714 C CA . VAL A 1 91 ? 34.231 -30.987 16.398 1.00 59.91 91 VAL A CA 1
ATOM 715 C C . VAL A 1 91 ? 35.219 -29.821 16.466 1.00 59.91 91 VAL A C 1
ATOM 717 O O . VAL A 1 91 ? 35.440 -29.089 15.501 1.00 59.91 91 VAL A O 1
ATOM 720 N N . LEU A 1 92 ? 35.697 -29.596 17.685 1.00 62.56 92 LEU A N 1
ATOM 721 C CA . LEU A 1 92 ? 36.605 -28.539 18.111 1.00 62.56 92 LEU A CA 1
ATOM 722 C C . LEU A 1 92 ? 37.839 -28.468 17.187 1.00 62.56 92 LEU A C 1
ATOM 724 O O . LEU A 1 92 ? 38.330 -29.518 16.767 1.00 62.56 92 LEU A O 1
ATOM 728 N N . PRO A 1 93 ? 38.388 -27.276 16.887 1.00 55.50 93 PRO A N 1
ATOM 729 C CA . PRO A 1 93 ? 39.639 -27.181 16.145 1.00 55.50 93 PRO A CA 1
ATOM 730 C C . PRO A 1 93 ? 40.765 -27.845 16.946 1.00 55.50 93 PRO A C 1
ATOM 732 O O . PRO A 1 93 ? 41.090 -27.408 18.051 1.00 55.50 93 PRO A O 1
ATOM 735 N N . GLU A 1 94 ? 41.361 -28.895 16.380 1.00 52.41 94 GLU A N 1
ATOM 736 C CA . GLU A 1 94 ? 42.574 -29.525 16.900 1.00 52.41 94 GLU A CA 1
ATOM 737 C C . GLU A 1 94 ? 43.743 -28.541 16.754 1.00 52.41 94 GLU A C 1
ATOM 739 O O . GLU A 1 94 ? 44.465 -28.502 15.758 1.00 52.41 94 GLU A O 1
ATOM 744 N N . 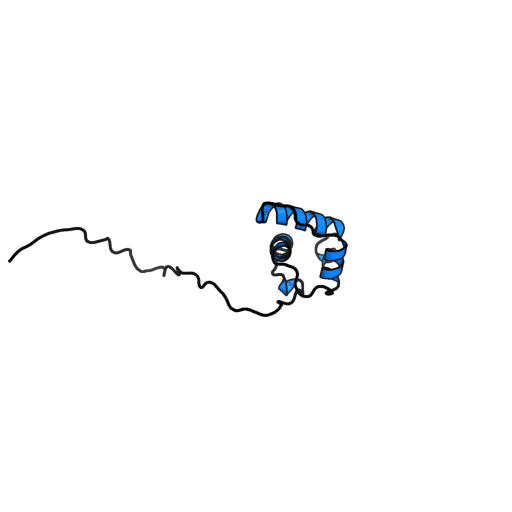VAL A 1 95 ? 43.904 -27.685 17.760 1.00 57.03 95 VAL A N 1
ATOM 745 C CA . VAL A 1 95 ? 45.151 -26.972 18.005 1.00 57.03 95 VAL A CA 1
ATOM 746 C C . VAL A 1 95 ? 46.103 -27.887 18.765 1.00 57.03 95 VAL A C 1
ATOM 748 O O . VAL A 1 95 ? 45.852 -28.247 19.909 1.00 57.03 95 VAL A O 1
ATOM 751 N N . ALA A 1 96 ? 47.241 -28.132 18.114 1.00 51.38 96 ALA A N 1
ATOM 752 C CA . ALA A 1 96 ? 48.542 -28.479 18.677 1.00 51.38 96 ALA A CA 1
ATOM 753 C C . ALA A 1 96 ? 48.669 -29.828 19.411 1.00 51.38 96 ALA A C 1
ATOM 755 O O . ALA A 1 96 ? 48.194 -30.001 20.526 1.00 51.38 96 ALA A O 1
ATOM 756 N N . ALA A 1 97 ? 49.551 -30.697 18.905 1.00 48.25 97 ALA A N 1
ATOM 757 C CA . ALA A 1 97 ? 50.934 -30.773 19.399 1.00 48.25 97 ALA A CA 1
ATOM 758 C C . ALA A 1 97 ? 51.632 -32.090 19.002 1.00 48.25 97 ALA A C 1
ATOM 760 O O . ALA A 1 97 ? 51.115 -33.154 19.308 1.00 48.25 97 ALA A O 1
ATOM 761 N N . ARG A 1 98 ? 52.896 -31.971 18.537 1.00 46.69 98 ARG A N 1
ATOM 762 C CA . ARG A 1 98 ? 54.018 -32.938 18.712 1.00 46.69 98 ARG A CA 1
ATOM 763 C C . ARG A 1 98 ? 53.839 -34.294 17.967 1.00 46.69 98 ARG A C 1
ATOM 765 O O . ARG A 1 98 ? 52.834 -34.955 18.120 1.00 46.69 98 ARG A O 1
ATOM 772 N N . ARG A 1 99 ? 54.804 -34.871 17.231 1.00 45.16 99 ARG A N 1
ATOM 773 C CA . ARG A 1 99 ? 56.261 -35.015 17.453 1.00 45.16 99 ARG A CA 1
ATOM 774 C C . ARG A 1 99 ? 56.902 -35.861 16.289 1.00 45.16 99 ARG A C 1
ATOM 776 O O . ARG A 1 99 ? 56.210 -36.056 15.301 1.00 45.16 99 ARG A O 1
ATOM 783 N N . PRO A 1 100 ? 58.173 -36.325 16.358 1.00 55.50 100 PRO A N 1
ATOM 784 C CA . PRO A 1 100 ? 59.321 -35.974 15.502 1.00 55.50 100 PRO A CA 1
ATOM 785 C C . PRO A 1 100 ? 59.702 -37.019 14.416 1.00 55.50 100 PRO A C 1
ATOM 787 O O . PRO A 1 100 ? 59.103 -38.090 14.342 1.00 55.50 100 PRO A O 1
ATOM 790 N N . ALA A 1 101 ? 60.762 -36.729 13.651 1.00 50.47 101 ALA A N 1
ATOM 791 C CA . ALA A 1 101 ? 61.621 -37.722 12.995 1.00 50.47 101 ALA A CA 1
ATOM 792 C C . ALA A 1 101 ? 63.064 -37.538 13.486 1.00 50.47 101 ALA A C 1
ATOM 794 O O . ALA A 1 101 ? 63.425 -36.367 13.761 1.00 50.47 101 ALA A O 1
#

Radius of gyration: 23.32 Å; chains: 1; bounding box: 76×47×34 Å

pLDDT: mean 72.26, std 15.24, range [41.12, 90.62]

Organism: NCBI:txid2706086

Secondary structure (DSSP, 8-state):
-HHHHTT--HHHHHHHHHHHHHHHHSS-----HHHHHHHHTT--SS--HHHHHHHHHHHTS-TTTTT---S---------S----TT--------------

Foldseek 3Di:
DVCVVLVHDLVRLQQQLQVVLCVPVVGGDPDDSVNSVCLLVCVAQADDPSSQVSVCVVVVHHVVVSVRHDPDDPPPDPPDDDPPDPDDDPPDPPDDDDDDD